Protein AF-A0A8T6RGC6-F1 (afdb_monomer_lite)

Sequence (170 aa):
MADAYLSKIEEKDVCAMKYEEEKRRYISFCGSYCHTCDWHTGKIRKTAQATLNMLNEYGGFTKLFGRNEIDGSNFSRGLEVLANSGICSGCKAELPDYSRGEEERCEIRRCCSQKGYSNCGECDSFPCEILGSNPGVVKFHTIENLEGIAKMGLEQWIDEWWKDYIMKQT

pLDDT: mean 82.02, std 16.39, range [35.53, 97.94]

Secondary structure (DSSP, 8-state):
--TTTGGGS-TTSS----HHHIIIIIB-TTS-BGGG-TTTTTHHHHHHHHHHHHHHHTGGGHHHHTTTT--HHHHHHHHHHHHTPPPP--TTTT-SSGGGGGG-S-HHHHHHHHTT-SSGGG-TTPSPHHHHT-HHHHHTTHHHHHHHHHHH-HHHHHHHHHHHHHHTT-

Foldseek 3Di:
DVVVVVVPPPPPPPDPDPLVCQLQFQQAQLQFGLLPDCLQVVVQLVVLVVVLVVCVVVVLPCVVCVVVVHPSVVVSVVSVCRNPDDRDRGNNVPPPDLPCAPVDPAPSSVVCSVVVHSHPLPDPCPPDPSSVVDPVCVVRVSSVSSVVCVPPNPRVSCVVVVVVSVVVVD

Structure (mmCIF, N/CA/C/O backbone):
data_AF-A0A8T6RGC6-F1
#
_entry.id   AF-A0A8T6RGC6-F1
#
loop_
_atom_site.group_PDB
_atom_site.id
_atom_site.type_symbol
_atom_site.label_atom_id
_atom_site.label_alt_id
_atom_site.label_comp_id
_atom_site.label_asym_id
_atom_site.label_entity_id
_atom_site.label_seq_id
_atom_site.pdbx_PDB_ins_code
_atom_site.Cartn_x
_atom_site.Cartn_y
_atom_site.Cartn_z
_atom_site.occupancy
_atom_site.B_iso_or_equiv
_atom_site.auth_seq_id
_atom_site.auth_comp_id
_atom_site.auth_asym_id
_atom_site.auth_atom_id
_atom_site.pdbx_PDB_model_num
ATOM 1 N N . MET A 1 1 ? -3.425 36.481 13.222 1.00 42.31 1 MET A N 1
ATOM 2 C CA . MET A 1 1 ? -3.788 36.747 11.805 1.00 42.31 1 MET A CA 1
ATOM 3 C C . MET A 1 1 ? -3.533 35.556 10.868 1.00 42.31 1 MET A C 1
ATOM 5 O O . MET A 1 1 ? -3.764 35.699 9.678 1.00 42.31 1 MET A O 1
ATOM 9 N N . ALA A 1 2 ? -3.155 34.375 11.381 1.00 35.53 2 ALA A N 1
ATOM 10 C CA . ALA A 1 2 ? -3.271 33.099 10.659 1.00 35.53 2 ALA A CA 1
ATOM 11 C C . ALA A 1 2 ? -4.616 32.392 10.959 1.00 35.53 2 ALA A C 1
ATOM 13 O O . ALA A 1 2 ? -5.186 31.743 10.090 1.00 35.53 2 ALA A O 1
ATOM 14 N N . ASP A 1 3 ? -5.194 32.635 12.143 1.00 42.19 3 ASP A N 1
ATOM 15 C CA . ASP A 1 3 ? -6.440 31.997 12.614 1.00 42.19 3 ASP A CA 1
ATOM 16 C C . ASP A 1 3 ? -7.717 32.413 11.868 1.00 42.19 3 ASP A C 1
ATOM 18 O O . ASP A 1 3 ? -8.747 31.757 11.979 1.00 42.19 3 ASP A O 1
ATOM 22 N N . ALA A 1 4 ? -7.672 33.501 11.095 1.00 35.91 4 ALA A N 1
ATOM 23 C CA . ALA A 1 4 ? -8.835 34.008 10.362 1.00 35.91 4 ALA A CA 1
ATOM 24 C C . ALA A 1 4 ? -8.934 33.477 8.919 1.00 35.91 4 ALA A C 1
ATOM 26 O O . ALA A 1 4 ? -9.954 33.683 8.266 1.00 35.91 4 ALA A O 1
ATOM 27 N N . TYR A 1 5 ? -7.885 32.815 8.412 1.00 37.84 5 TYR A N 1
ATOM 28 C CA . TYR A 1 5 ? -7.899 32.189 7.084 1.00 37.84 5 TYR A CA 1
ATOM 29 C C . TYR A 1 5 ? -8.445 30.754 7.145 1.00 37.84 5 TYR A C 1
ATOM 31 O O . TYR A 1 5 ? -9.099 30.298 6.214 1.00 37.84 5 TYR A O 1
ATOM 39 N N . LEU A 1 6 ? -8.268 30.078 8.288 1.00 42.47 6 LEU A N 1
ATOM 40 C CA . LEU A 1 6 ? -8.840 28.755 8.560 1.00 42.47 6 LEU A CA 1
ATOM 41 C C . LEU A 1 6 ? -10.339 28.798 8.903 1.00 42.47 6 LEU A C 1
ATOM 43 O O . LEU A 1 6 ? -11.012 27.780 8.811 1.00 42.47 6 LEU A O 1
ATOM 47 N N . SER A 1 7 ? -10.887 29.966 9.257 1.00 43.22 7 SER A N 1
ATOM 48 C CA . SER A 1 7 ? -12.290 30.120 9.674 1.00 43.22 7 SER A CA 1
ATOM 49 C C . SER A 1 7 ? -13.265 30.484 8.546 1.00 43.22 7 SER A C 1
ATOM 51 O O . SER A 1 7 ? -14.412 30.837 8.816 1.00 43.22 7 SER A O 1
ATOM 53 N N . LYS A 1 8 ? -12.833 30.409 7.278 1.00 42.53 8 LYS A N 1
ATOM 54 C CA . LYS A 1 8 ? -13.676 30.706 6.101 1.00 42.53 8 LYS A CA 1
ATOM 55 C C . LYS A 1 8 ? -13.616 29.660 4.988 1.00 42.53 8 LYS A C 1
ATOM 57 O O . LYS A 1 8 ? -13.993 29.953 3.856 1.00 42.53 8 LYS A O 1
ATOM 62 N N . ILE A 1 9 ? -13.187 28.443 5.299 1.00 44.09 9 ILE A N 1
ATOM 63 C CA . ILE A 1 9 ? -13.541 27.300 4.460 1.00 44.09 9 ILE A CA 1
ATOM 64 C C . ILE A 1 9 ? -14.917 26.863 4.952 1.00 44.09 9 ILE A C 1
ATOM 66 O O . ILE A 1 9 ? -15.038 26.320 6.046 1.00 44.09 9 ILE A O 1
ATOM 70 N N . GLU A 1 10 ? -15.967 27.178 4.199 1.00 40.22 10 GLU A N 1
ATOM 71 C CA . GLU A 1 10 ? -17.278 26.587 4.456 1.00 40.22 10 GLU A CA 1
ATOM 72 C C . GLU A 1 10 ? -17.128 25.057 4.385 1.00 40.22 10 GLU A C 1
ATOM 74 O O . GLU A 1 10 ? -16.754 24.504 3.351 1.00 40.22 10 GLU A O 1
ATOM 79 N N . GLU A 1 11 ? -17.387 24.377 5.506 1.00 44.72 11 GLU A N 1
ATOM 80 C CA . GLU A 1 11 ? -17.166 22.939 5.757 1.00 44.72 11 GLU A CA 1
ATOM 81 C C . GLU A 1 11 ? -17.852 21.973 4.770 1.00 44.72 11 GLU A C 1
ATOM 83 O O . GLU A 1 11 ? -17.691 20.760 4.888 1.00 44.72 11 GLU A O 1
ATOM 88 N N . LYS A 1 12 ? -18.647 22.461 3.813 1.00 43.09 12 LYS A N 1
ATOM 89 C CA . LYS A 1 12 ? -19.557 21.621 3.024 1.00 43.09 12 LYS A CA 1
ATOM 90 C C . LYS A 1 12 ? -19.048 21.168 1.658 1.00 43.09 12 LYS A C 1
ATOM 92 O O . LYS A 1 12 ? -19.594 20.189 1.162 1.00 43.09 12 LYS A O 1
ATOM 97 N N . ASP A 1 13 ? -18.003 21.775 1.092 1.00 43.28 13 ASP A N 1
ATOM 98 C CA . ASP A 1 13 ? -17.640 21.509 -0.315 1.00 43.28 13 ASP A CA 1
ATOM 99 C C . ASP A 1 13 ? -16.192 21.047 -0.568 1.00 43.28 13 ASP A C 1
ATOM 101 O O . ASP A 1 13 ? -15.829 20.760 -1.710 1.00 43.28 13 ASP A O 1
ATOM 105 N N . VAL A 1 14 ? -15.376 20.832 0.473 1.00 47.75 14 VAL A N 1
ATOM 106 C CA . VAL A 1 14 ? -14.131 20.047 0.339 1.00 47.75 14 VAL A CA 1
ATOM 107 C C . VAL A 1 14 ? -14.452 18.575 0.606 1.00 47.75 14 VAL A C 1
ATOM 109 O O . VAL A 1 14 ? -14.219 18.062 1.691 1.00 47.75 14 VAL A O 1
ATOM 112 N N . CYS A 1 15 ? -15.032 17.910 -0.397 1.00 53.75 15 CYS A N 1
ATOM 113 C CA . CYS A 1 15 ? -15.107 16.448 -0.517 1.00 53.75 15 CYS A CA 1
ATOM 114 C C . CYS A 1 15 ? -15.516 15.716 0.783 1.00 53.75 15 CYS A C 1
ATOM 116 O O . CYS A 1 15 ? -14.687 15.077 1.432 1.00 53.75 15 CYS A O 1
ATOM 118 N N . ALA A 1 16 ? -16.792 15.817 1.179 1.00 63.84 16 ALA A N 1
ATOM 119 C CA . ALA A 1 16 ? -17.315 15.145 2.370 1.00 63.84 16 ALA A CA 1
ATOM 120 C C . ALA A 1 16 ? -16.940 13.649 2.371 1.00 63.84 16 ALA A C 1
ATOM 122 O O . ALA A 1 16 ? -17.389 12.878 1.516 1.00 63.84 16 ALA A O 1
ATOM 123 N N . MET A 1 17 ? -16.092 13.253 3.322 1.00 72.19 17 MET A N 1
ATOM 124 C CA . MET A 1 17 ? -15.628 11.881 3.483 1.00 72.19 17 MET A CA 1
ATOM 125 C C . MET A 1 17 ? -16.824 10.931 3.600 1.00 72.19 17 MET A C 1
ATOM 127 O O . MET A 1 17 ? -17.665 11.068 4.491 1.00 72.19 17 MET A O 1
ATOM 131 N N . LYS A 1 18 ? -16.901 9.931 2.717 1.00 82.06 18 LYS A N 1
ATOM 132 C CA . LYS A 1 18 ? -17.922 8.878 2.794 1.00 82.06 18 LYS A CA 1
ATOM 133 C C . LYS A 1 18 ? -17.484 7.825 3.792 1.00 82.06 18 LYS A C 1
ATOM 135 O O . LYS A 1 18 ? -16.983 6.765 3.441 1.00 82.06 18 LYS A O 1
ATOM 140 N N . TYR A 1 19 ? -17.687 8.148 5.050 1.00 79.94 19 TYR A N 1
ATOM 141 C CA . TYR A 1 19 ? -17.133 7.430 6.180 1.00 79.94 19 TYR A CA 1
ATOM 142 C C . TYR A 1 19 ? -17.449 5.913 6.207 1.00 79.94 19 TYR A C 1
ATOM 144 O O . TYR A 1 19 ? -16.559 5.087 6.408 1.00 79.94 19 TYR A O 1
ATOM 152 N N . GLU A 1 20 ? -18.676 5.508 5.869 1.00 82.19 20 GLU A N 1
ATOM 153 C CA . GLU A 1 20 ? -19.026 4.080 5.745 1.00 82.19 20 GLU A CA 1
ATOM 154 C C . GLU A 1 20 ? -18.325 3.380 4.566 1.00 82.19 20 GLU A C 1
ATOM 156 O O . GLU A 1 20 ? -18.015 2.188 4.620 1.00 82.19 20 GLU A O 1
ATOM 161 N N . GLU A 1 21 ? -18.015 4.114 3.497 1.00 82.50 21 GLU A N 1
ATOM 162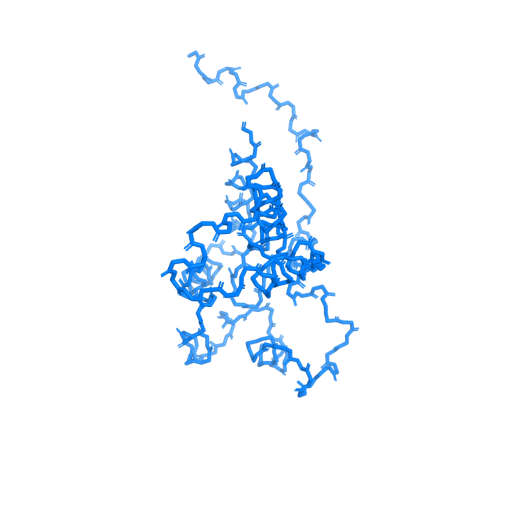 C CA . GLU A 1 21 ? -17.216 3.592 2.389 1.00 82.50 21 GLU A CA 1
ATOM 163 C C . GLU A 1 21 ? -15.741 3.436 2.789 1.00 82.50 21 GLU A C 1
ATOM 165 O O . GLU A 1 21 ? -15.135 2.410 2.472 1.00 82.50 21 GLU A O 1
ATOM 170 N N . GLU A 1 22 ? -15.192 4.388 3.550 1.00 84.75 22 GLU A N 1
ATOM 171 C CA . GLU A 1 22 ? -13.837 4.325 4.117 1.00 84.75 22 GLU A CA 1
ATOM 172 C C . GLU A 1 22 ? -13.637 3.068 4.969 1.00 84.75 22 GLU A C 1
ATOM 174 O O . GLU A 1 22 ? -12.750 2.255 4.676 1.00 84.75 22 GLU A O 1
ATOM 179 N N . LYS A 1 23 ? -14.529 2.838 5.943 1.00 81.19 23 LYS A N 1
ATOM 180 C CA . LYS A 1 23 ? -14.527 1.630 6.788 1.00 81.19 23 LYS A CA 1
ATOM 181 C C . LYS A 1 23 ? -14.567 0.346 5.968 1.00 81.19 23 LYS A C 1
ATOM 183 O O . LYS A 1 23 ? -13.793 -0.590 6.201 1.00 81.19 23 LYS A O 1
ATOM 188 N N . ARG A 1 24 ? -15.504 0.288 5.018 1.00 79.12 24 ARG A N 1
ATOM 189 C CA . ARG A 1 24 ? -15.799 -0.926 4.256 1.00 79.12 24 ARG A CA 1
ATOM 190 C C . ARG A 1 24 ? -14.701 -1.255 3.254 1.00 79.12 24 ARG A C 1
ATOM 192 O O . ARG A 1 24 ? -14.457 -2.430 3.002 1.00 79.12 24 ARG A O 1
ATOM 199 N N . ARG A 1 25 ? -14.073 -0.247 2.645 1.00 81.56 25 ARG A N 1
ATOM 200 C CA . ARG A 1 25 ? -13.267 -0.432 1.433 1.00 81.56 25 ARG A CA 1
ATOM 201 C C . ARG A 1 25 ? -11.801 -0.063 1.594 1.00 81.56 25 ARG A C 1
ATOM 203 O O . ARG A 1 25 ? -10.941 -0.802 1.104 1.00 81.56 25 ARG A O 1
ATOM 210 N N . TYR A 1 26 ? -11.525 1.066 2.238 1.00 86.25 26 TYR A N 1
ATOM 211 C CA . TYR A 1 26 ? -10.212 1.708 2.190 1.00 86.25 26 TYR A CA 1
ATOM 212 C C . TYR A 1 26 ? -9.347 1.417 3.416 1.00 86.25 26 TYR A C 1
ATOM 214 O O . TYR A 1 26 ? -8.149 1.685 3.390 1.00 86.25 26 TYR A O 1
ATOM 222 N N . ILE A 1 27 ? -9.889 0.753 4.435 1.00 88.62 27 ILE A N 1
ATOM 223 C CA . ILE A 1 27 ? -9.117 0.248 5.575 1.00 88.62 27 ILE A CA 1
ATOM 224 C C . ILE A 1 27 ? -8.887 -1.245 5.394 1.00 88.62 27 ILE A C 1
ATOM 226 O O . ILE A 1 27 ? -9.814 -2.054 5.453 1.00 88.62 27 ILE A O 1
ATOM 230 N N . SER A 1 28 ? -7.637 -1.617 5.140 1.00 88.50 28 SER A N 1
ATOM 231 C CA . SER A 1 28 ? -7.253 -3.014 4.943 1.00 88.50 28 SER A CA 1
ATOM 232 C C . SER A 1 28 ? -7.312 -3.821 6.242 1.00 88.50 28 SER A C 1
ATOM 234 O O . SER A 1 28 ? -7.243 -3.269 7.337 1.00 88.50 28 SER A O 1
ATOM 236 N N . PHE A 1 29 ? -7.385 -5.150 6.126 1.00 90.50 29 PHE A N 1
ATOM 237 C CA . PHE A 1 29 ? -7.364 -6.031 7.297 1.00 90.50 29 PHE A CA 1
ATOM 238 C C . PHE A 1 29 ? -6.100 -5.873 8.145 1.00 90.50 29 PHE A C 1
ATOM 240 O O . PHE A 1 29 ? -6.183 -5.929 9.365 1.00 90.50 29 PHE A O 1
ATOM 247 N N . CYS A 1 30 ? -4.944 -5.632 7.519 1.00 90.94 30 CYS A N 1
ATOM 248 C CA . CYS A 1 30 ? -3.698 -5.435 8.251 1.00 90.94 30 CYS A CA 1
ATOM 249 C C . CYS A 1 30 ? -3.573 -4.061 8.919 1.00 90.94 30 CYS A C 1
ATOM 251 O O . CYS A 1 30 ? -2.618 -3.883 9.659 1.00 90.94 30 CYS A O 1
ATOM 253 N N . GLY A 1 31 ? -4.484 -3.110 8.668 1.00 90.75 31 GLY A N 1
ATOM 254 C CA . GLY A 1 31 ? -4.420 -1.748 9.216 1.00 90.75 31 GLY A CA 1
ATOM 255 C C . GLY A 1 31 ? -3.742 -0.714 8.311 1.00 90.75 31 GLY A C 1
ATOM 256 O O . GLY A 1 31 ? -3.561 0.430 8.708 1.00 90.75 31 GLY A O 1
ATOM 257 N N . SER A 1 32 ? -3.369 -1.067 7.077 1.00 89.06 32 SER A N 1
ATOM 258 C CA . SER A 1 32 ? -2.971 -0.072 6.069 1.00 89.06 32 SER A CA 1
ATOM 259 C C . SER A 1 32 ? -4.184 0.714 5.560 1.00 89.06 32 SER A C 1
ATOM 261 O O . SER A 1 32 ? -5.245 0.125 5.299 1.00 89.06 32 SER A O 1
ATOM 263 N N . TYR A 1 33 ? -3.998 2.022 5.362 1.00 88.94 33 TYR A N 1
ATOM 264 C CA . TYR A 1 33 ? -4.965 2.897 4.712 1.00 88.94 33 TYR A CA 1
ATOM 265 C C . TYR A 1 33 ? -4.721 2.946 3.201 1.00 88.94 33 TYR A C 1
ATOM 267 O O . TYR A 1 33 ? -3.649 3.332 2.741 1.00 88.94 33 TYR A O 1
ATOM 275 N N . CYS A 1 34 ? -5.707 2.553 2.395 1.00 85.50 34 CYS A N 1
ATOM 276 C CA . CYS A 1 34 ? -5.542 2.425 0.945 1.00 85.50 34 CYS A CA 1
ATOM 277 C C . CYS A 1 34 ? -5.147 3.755 0.294 1.00 85.50 34 CYS A C 1
ATOM 279 O O . CYS A 1 34 ? -4.339 3.757 -0.631 1.00 85.50 34 CYS A O 1
ATOM 281 N N . HIS A 1 35 ? -5.624 4.880 0.824 1.00 84.88 35 HIS A N 1
ATOM 282 C CA . HIS A 1 35 ? -5.275 6.222 0.353 1.00 84.88 35 HIS A CA 1
ATOM 283 C C . HIS A 1 35 ? -3.776 6.563 0.462 1.00 84.88 35 HIS A C 1
ATOM 285 O O . HIS A 1 35 ? -3.310 7.477 -0.212 1.00 84.88 35 HIS A O 1
ATOM 291 N N . THR A 1 36 ? -2.990 5.801 1.232 1.00 81.19 36 THR A N 1
ATOM 292 C CA . THR A 1 36 ? -1.522 5.936 1.314 1.00 81.19 36 THR A CA 1
ATOM 293 C C . THR A 1 36 ? -0.760 4.775 0.659 1.00 81.19 36 THR A C 1
ATOM 295 O O . THR A 1 36 ? 0.466 4.812 0.556 1.00 81.19 36 THR A O 1
ATOM 298 N N . CYS A 1 37 ? -1.457 3.748 0.162 1.00 80.12 37 CYS A N 1
ATOM 299 C CA . CYS A 1 37 ? -0.849 2.566 -0.447 1.00 80.12 37 CYS A CA 1
ATOM 300 C C . CYS A 1 37 ? -0.425 2.819 -1.905 1.00 80.12 37 CYS A C 1
ATOM 302 O O . CYS A 1 37 ? -1.227 3.241 -2.741 1.00 80.12 37 CYS A O 1
ATOM 304 N N . ASP A 1 38 ? 0.818 2.476 -2.257 1.00 84.38 38 ASP A N 1
ATOM 305 C CA . ASP A 1 38 ? 1.384 2.720 -3.596 1.00 84.38 38 ASP A CA 1
ATOM 306 C C . ASP A 1 38 ? 0.638 1.983 -4.734 1.00 84.38 38 ASP A C 1
ATOM 308 O O . ASP A 1 38 ? 0.617 2.454 -5.875 1.00 84.38 38 ASP A O 1
ATOM 312 N N . TRP A 1 39 ? 0.008 0.840 -4.430 1.00 82.81 39 TRP A N 1
ATOM 313 C CA . TRP A 1 39 ? -0.815 0.079 -5.381 1.00 82.81 39 TRP A CA 1
ATOM 314 C C . TRP A 1 39 ? -2.178 0.729 -5.634 1.00 82.81 39 TRP A C 1
ATOM 316 O O . TRP A 1 39 ? -2.677 0.704 -6.758 1.00 82.81 39 TRP A O 1
ATOM 326 N N . HIS A 1 40 ? -2.793 1.291 -4.592 1.00 85.75 40 HIS A N 1
ATOM 327 C CA . HIS A 1 40 ? -4.127 1.891 -4.670 1.00 85.75 40 HIS A CA 1
ATOM 328 C C . HIS A 1 40 ? -4.083 3.325 -5.206 1.00 85.75 40 HIS A C 1
ATOM 330 O O . HIS A 1 40 ? -4.887 3.710 -6.044 1.00 85.75 40 HIS A O 1
ATOM 336 N N . THR A 1 41 ? -3.082 4.103 -4.802 1.00 86.38 41 THR A N 1
ATOM 337 C CA . THR A 1 41 ? -2.856 5.468 -5.311 1.00 86.38 41 THR A CA 1
ATOM 338 C C . THR A 1 41 ? -2.357 5.493 -6.764 1.00 86.38 41 THR A C 1
ATOM 340 O O . THR A 1 41 ? -2.240 6.556 -7.383 1.00 86.38 41 THR A O 1
ATOM 343 N N . GLY A 1 42 ? -2.017 4.323 -7.318 1.00 90.19 42 GLY A N 1
ATOM 344 C CA . GLY A 1 42 ? -1.426 4.179 -8.645 1.00 90.19 42 GLY A CA 1
ATOM 345 C C . GLY A 1 42 ? 0.006 4.710 -8.733 1.00 90.19 42 GLY A C 1
ATOM 346 O O . GLY A 1 42 ? 0.500 4.927 -9.840 1.00 90.19 42 GLY A O 1
ATOM 347 N N . LYS A 1 43 ? 0.686 4.937 -7.600 1.00 91.44 43 LYS A N 1
ATOM 348 C CA . LYS A 1 43 ? 2.058 5.458 -7.574 1.00 91.44 43 LYS A CA 1
ATOM 349 C C . LYS A 1 43 ? 3.022 4.543 -8.324 1.00 91.44 43 LYS A C 1
ATOM 351 O O . LYS A 1 43 ? 3.791 5.044 -9.131 1.00 91.44 43 LYS A O 1
ATOM 356 N N . ILE A 1 44 ? 2.920 3.221 -8.148 1.00 91.31 44 ILE A N 1
ATOM 357 C CA . ILE A 1 44 ? 3.746 2.241 -8.887 1.00 91.31 44 ILE A CA 1
ATOM 358 C C . ILE A 1 44 ? 3.600 2.441 -10.396 1.00 91.31 44 ILE A C 1
ATOM 360 O O . ILE A 1 44 ? 4.595 2.585 -11.103 1.00 91.31 44 ILE A O 1
ATOM 364 N N . ARG A 1 45 ? 2.354 2.520 -10.873 1.00 94.81 45 ARG A N 1
ATOM 365 C CA . ARG A 1 45 ? 2.031 2.731 -12.285 1.00 94.81 45 ARG A CA 1
ATOM 366 C C . ARG A 1 45 ? 2.617 4.045 -12.807 1.00 94.81 45 ARG A C 1
ATOM 368 O O . ARG A 1 45 ? 3.288 4.053 -13.835 1.00 94.81 45 ARG A O 1
ATOM 375 N N . LYS A 1 46 ? 2.388 5.149 -12.086 1.00 96.31 46 LYS A N 1
ATOM 376 C CA . LYS A 1 46 ? 2.888 6.488 -12.447 1.00 96.31 46 LYS A CA 1
ATOM 377 C C . LYS A 1 46 ? 4.416 6.527 -12.486 1.00 96.31 46 LYS A C 1
ATOM 379 O O . LYS A 1 46 ? 4.982 7.054 -13.438 1.00 96.31 46 LYS A O 1
ATOM 384 N N . THR A 1 47 ? 5.079 5.947 -11.486 1.00 97.25 47 THR A N 1
ATOM 385 C CA . THR A 1 47 ? 6.542 5.871 -11.420 1.00 97.25 47 THR A CA 1
ATOM 386 C C . THR A 1 47 ? 7.104 5.031 -12.564 1.00 97.25 47 THR A C 1
ATOM 388 O O . THR A 1 47 ? 8.010 5.497 -13.247 1.00 97.25 47 THR A O 1
ATOM 391 N N . ALA A 1 48 ? 6.535 3.853 -12.840 1.00 97.50 48 ALA A N 1
ATOM 392 C CA . ALA A 1 48 ? 6.969 3.012 -13.955 1.00 97.50 48 ALA A CA 1
ATOM 393 C C . ALA A 1 48 ? 6.810 3.722 -15.308 1.00 97.50 48 ALA A C 1
ATOM 395 O O . ALA A 1 48 ? 7.735 3.708 -16.119 1.00 97.50 48 ALA A O 1
ATOM 396 N N . GLN A 1 49 ? 5.682 4.408 -15.525 1.00 97.75 49 GLN A N 1
ATOM 397 C CA . GLN A 1 49 ? 5.457 5.195 -16.738 1.00 97.75 49 GLN A CA 1
ATOM 398 C C . GLN A 1 49 ? 6.469 6.340 -16.872 1.00 97.75 49 GLN A C 1
ATOM 400 O O . GLN A 1 49 ? 7.002 6.558 -17.956 1.00 97.75 49 GLN A O 1
ATOM 405 N N . ALA A 1 50 ? 6.761 7.057 -15.783 1.00 97.94 50 ALA A N 1
ATOM 406 C CA . ALA A 1 50 ? 7.755 8.127 -15.793 1.00 97.94 50 ALA A CA 1
ATOM 407 C C . ALA A 1 50 ? 9.154 7.594 -16.144 1.00 97.94 50 ALA A C 1
ATOM 409 O O . ALA A 1 50 ? 9.837 8.172 -16.988 1.00 97.94 50 ALA A O 1
ATOM 410 N N . THR A 1 51 ? 9.557 6.458 -15.567 1.00 97.19 51 THR A N 1
ATOM 411 C CA . THR A 1 51 ? 10.831 5.805 -15.903 1.00 97.19 51 THR A CA 1
ATOM 412 C C . THR A 1 51 ? 10.870 5.349 -17.362 1.00 97.19 51 THR A C 1
ATOM 414 O O . THR A 1 51 ? 11.875 5.567 -18.035 1.00 97.19 51 THR A O 1
ATOM 417 N N . LEU A 1 52 ? 9.783 4.764 -17.874 1.00 97.00 52 LEU A N 1
ATOM 418 C CA . LEU A 1 52 ? 9.682 4.343 -19.273 1.00 97.00 52 LEU A CA 1
ATOM 419 C C . LEU A 1 52 ? 9.781 5.535 -20.239 1.00 97.00 52 LEU A C 1
ATOM 421 O O . LEU A 1 52 ? 10.472 5.455 -21.252 1.00 97.00 52 LEU A O 1
ATOM 425 N N . ASN A 1 53 ? 9.154 6.666 -19.903 1.00 97.25 53 ASN A N 1
ATOM 426 C CA . ASN A 1 53 ? 9.252 7.893 -20.695 1.00 97.25 53 ASN A CA 1
ATOM 427 C C . ASN A 1 53 ? 10.702 8.390 -20.778 1.00 97.25 53 ASN A C 1
ATOM 429 O O . ASN A 1 53 ? 11.179 8.680 -21.872 1.00 97.25 53 ASN A O 1
ATOM 433 N N . MET A 1 54 ? 11.420 8.415 -19.650 1.00 96.31 54 MET A N 1
ATOM 434 C CA . MET A 1 54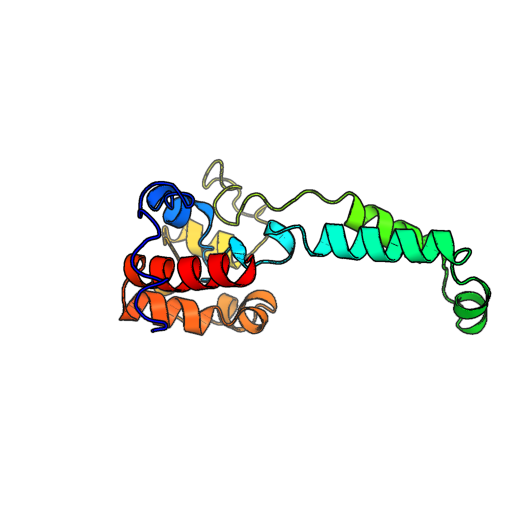 ? 12.836 8.801 -19.623 1.00 96.31 54 MET A CA 1
ATOM 435 C C . MET A 1 54 ? 13.714 7.823 -20.408 1.00 96.31 54 MET A C 1
ATOM 437 O O . MET A 1 54 ? 14.595 8.245 -21.151 1.00 96.31 54 MET A O 1
ATOM 441 N N . LEU A 1 55 ? 13.479 6.513 -20.274 1.00 94.38 55 LEU A N 1
ATOM 442 C CA . LEU A 1 55 ? 14.175 5.510 -21.082 1.00 94.38 55 LEU A CA 1
ATOM 443 C C . LEU A 1 55 ? 14.033 5.816 -22.571 1.00 94.38 55 LEU A C 1
ATOM 445 O O . LEU A 1 55 ? 15.035 5.829 -23.279 1.00 94.38 55 LEU A O 1
ATOM 449 N N . ASN A 1 56 ? 12.819 6.106 -23.033 1.00 92.94 56 ASN A N 1
ATOM 450 C CA . ASN A 1 56 ? 12.564 6.414 -24.436 1.00 92.94 56 ASN A CA 1
ATOM 451 C C . ASN A 1 56 ? 13.236 7.725 -24.873 1.00 92.94 56 ASN A C 1
ATOM 453 O O . ASN A 1 56 ? 13.867 7.760 -25.928 1.00 92.94 56 ASN A O 1
ATOM 457 N N . GLU A 1 57 ? 13.165 8.773 -24.048 1.00 95.50 57 GLU A N 1
ATOM 458 C CA . GLU A 1 57 ? 13.786 10.077 -24.317 1.00 95.50 57 GLU A CA 1
ATOM 459 C C . GLU A 1 57 ? 15.310 9.978 -24.489 1.00 95.50 57 GLU A C 1
ATOM 461 O O . GLU A 1 57 ? 15.878 10.568 -25.408 1.00 95.50 57 GLU A O 1
ATOM 466 N N . TYR A 1 58 ? 15.976 9.175 -23.656 1.00 93.38 58 TYR A N 1
ATOM 467 C CA . TYR A 1 58 ? 17.433 9.013 -23.671 1.00 93.38 58 TYR A CA 1
ATOM 468 C C . TYR A 1 58 ? 17.917 7.799 -24.484 1.00 93.38 58 TYR A C 1
ATOM 470 O O . TYR A 1 58 ? 19.034 7.310 -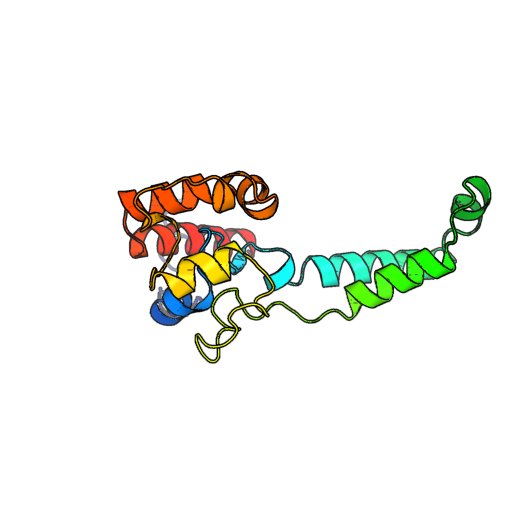24.277 1.00 93.38 58 TYR A O 1
ATOM 478 N N . GLY A 1 59 ? 17.103 7.291 -25.415 1.00 90.94 59 GLY A N 1
ATOM 479 C CA . GLY A 1 59 ? 17.504 6.215 -26.330 1.00 90.94 59 GLY A CA 1
ATOM 480 C C . GLY A 1 59 ? 17.823 4.892 -25.623 1.00 90.94 59 GLY A C 1
ATOM 481 O O . GLY A 1 59 ? 18.802 4.217 -25.951 1.00 90.94 59 GLY A O 1
ATOM 482 N N . GLY A 1 60 ? 17.036 4.554 -24.604 1.00 89.50 60 GLY A N 1
ATOM 483 C CA . GLY A 1 60 ? 17.093 3.309 -23.841 1.00 89.50 60 GLY A CA 1
ATOM 484 C C . GLY A 1 60 ? 18.317 3.164 -22.940 1.00 89.50 60 GLY A C 1
ATOM 485 O O . GLY A 1 60 ? 18.604 2.051 -22.515 1.00 89.50 60 GLY A O 1
ATOM 486 N N . PHE A 1 61 ? 19.080 4.240 -22.699 1.00 90.06 61 PHE A N 1
ATOM 487 C CA . PHE A 1 61 ? 20.346 4.207 -21.948 1.00 90.06 61 PHE A CA 1
ATOM 488 C C . PHE A 1 61 ? 21.307 3.088 -22.403 1.00 90.06 61 PHE A C 1
ATOM 490 O O . PHE A 1 61 ? 22.071 2.540 -21.608 1.00 90.06 61 PHE A O 1
ATOM 497 N N . THR A 1 62 ? 21.314 2.767 -23.701 1.00 87.62 62 THR A N 1
ATOM 498 C CA . THR A 1 62 ? 22.064 1.637 -24.290 1.00 87.62 62 THR A CA 1
ATOM 499 C C . THR A 1 62 ? 23.546 1.612 -23.909 1.00 87.62 62 THR A C 1
ATOM 501 O O . THR A 1 62 ? 24.088 0.550 -23.611 1.00 87.62 62 THR A O 1
ATOM 504 N N . LYS A 1 63 ? 24.205 2.777 -23.832 1.00 87.81 63 LYS A N 1
ATOM 505 C CA . LYS A 1 63 ? 25.606 2.891 -23.383 1.00 87.81 63 LYS A CA 1
ATOM 506 C C . LYS A 1 63 ? 25.819 2.461 -21.930 1.00 87.81 63 LYS A C 1
ATOM 508 O O . LYS A 1 63 ? 26.899 1.981 -21.608 1.00 87.81 63 LYS A O 1
ATOM 513 N N . LEU A 1 64 ? 24.845 2.686 -21.051 1.00 88.25 64 LEU A N 1
ATOM 514 C CA . LEU A 1 64 ? 24.933 2.314 -19.639 1.00 88.25 64 LEU A CA 1
ATOM 515 C C . LEU A 1 64 ? 24.619 0.829 -19.460 1.00 88.25 64 LEU A C 1
ATOM 517 O O . LEU A 1 64 ? 25.390 0.116 -18.824 1.00 88.25 64 LEU A O 1
ATOM 521 N N . PHE A 1 65 ? 23.524 0.358 -20.060 1.00 88.94 65 PHE A N 1
ATOM 522 C CA . PHE A 1 65 ? 23.116 -1.042 -19.955 1.00 88.94 65 PHE A CA 1
ATOM 523 C C . PHE A 1 65 ? 24.111 -1.993 -20.620 1.00 88.94 65 PHE A C 1
ATOM 525 O O . PHE A 1 65 ? 24.488 -2.989 -20.010 1.00 88.94 65 PHE A O 1
ATOM 532 N N . GLY A 1 66 ? 24.645 -1.632 -21.791 1.00 79.62 66 GLY A N 1
ATOM 533 C CA . GLY A 1 66 ? 25.656 -2.434 -22.481 1.00 79.62 66 GLY A CA 1
ATOM 534 C C . GLY A 1 66 ? 26.988 -2.559 -21.731 1.00 79.62 66 GLY A C 1
ATOM 535 O O . GLY A 1 66 ? 27.699 -3.533 -21.936 1.00 79.62 66 GLY A O 1
ATOM 536 N N . ARG A 1 67 ? 27.331 -1.616 -20.839 1.00 83.25 67 ARG A N 1
ATOM 537 C CA . ARG A 1 67 ? 28.545 -1.707 -19.998 1.00 83.25 67 ARG A CA 1
ATOM 538 C C . ARG A 1 67 ? 28.406 -2.691 -18.842 1.00 83.25 67 ARG A C 1
ATOM 540 O O . ARG A 1 67 ? 29.411 -3.226 -18.397 1.00 83.25 67 ARG A O 1
ATOM 547 N N . ASN A 1 68 ? 27.185 -2.880 -18.350 1.00 80.12 68 ASN A N 1
ATOM 548 C CA . ASN A 1 68 ? 26.887 -3.704 -17.179 1.00 80.12 68 ASN A CA 1
ATOM 549 C C . ASN A 1 68 ? 26.191 -5.020 -17.558 1.00 80.12 68 ASN A C 1
ATOM 551 O O . ASN A 1 68 ? 25.594 -5.649 -16.692 1.00 80.12 68 ASN A O 1
ATOM 555 N N . GLU A 1 69 ? 26.205 -5.388 -18.845 1.00 86.81 69 GLU A N 1
ATOM 556 C CA . GLU A 1 69 ? 25.540 -6.591 -19.371 1.00 86.81 69 GLU A CA 1
ATOM 557 C C . GLU A 1 69 ? 24.041 -6.673 -19.015 1.00 86.81 69 GLU A C 1
ATOM 559 O O . GLU A 1 69 ? 23.461 -7.751 -18.904 1.00 86.81 69 GLU A O 1
ATOM 564 N N . ILE A 1 70 ? 23.385 -5.519 -18.848 1.00 88.06 70 ILE A N 1
ATOM 565 C CA . ILE A 1 70 ? 21.948 -5.460 -18.577 1.00 88.06 70 ILE A CA 1
ATOM 566 C C . ILE A 1 70 ? 21.186 -5.514 -19.900 1.00 88.06 70 ILE A C 1
ATOM 568 O O . ILE A 1 70 ? 21.415 -4.706 -20.803 1.00 88.06 70 ILE A O 1
ATOM 572 N N . ASP A 1 71 ? 20.214 -6.420 -19.989 1.00 90.69 71 ASP A N 1
ATOM 573 C CA . ASP A 1 71 ? 19.242 -6.443 -21.080 1.00 90.69 71 ASP A CA 1
ATOM 574 C C . ASP A 1 71 ? 18.236 -5.290 -20.922 1.00 90.69 71 ASP A C 1
ATOM 576 O O . ASP A 1 71 ? 17.211 -5.397 -20.239 1.00 90.69 71 ASP A O 1
ATOM 580 N N . GLY A 1 72 ? 18.543 -4.165 -21.569 1.00 90.81 72 GLY A N 1
ATOM 581 C CA . GLY A 1 72 ? 17.686 -2.982 -21.573 1.00 90.81 72 GLY A CA 1
ATOM 582 C C . GLY A 1 72 ? 16.303 -3.225 -22.187 1.00 90.81 72 GLY A C 1
ATOM 583 O O . GLY A 1 72 ? 15.341 -2.590 -21.765 1.00 90.81 72 GLY A O 1
ATOM 584 N N . SER A 1 73 ? 16.169 -4.161 -23.135 1.00 90.00 73 SER A N 1
ATOM 585 C CA . SER A 1 73 ? 14.871 -4.480 -23.740 1.00 90.00 73 SER A CA 1
ATOM 586 C C . SER A 1 73 ? 13.974 -5.201 -22.740 1.00 90.00 73 SER A C 1
ATOM 588 O O . SER A 1 73 ? 12.819 -4.811 -22.543 1.00 90.00 73 SER A O 1
ATOM 590 N N . ASN A 1 74 ? 14.514 -6.203 -22.042 1.00 93.69 74 ASN A N 1
ATOM 591 C CA . ASN A 1 74 ? 13.757 -6.911 -21.018 1.00 93.69 74 ASN A CA 1
ATOM 592 C C . ASN A 1 74 ? 13.436 -6.013 -19.811 1.00 93.69 74 ASN A C 1
ATOM 594 O O . ASN A 1 74 ? 12.336 -6.101 -19.264 1.00 93.69 74 ASN A O 1
ATOM 598 N N . PHE A 1 75 ? 14.343 -5.102 -19.440 1.00 93.75 75 PHE A N 1
ATOM 599 C CA . PHE A 1 75 ? 14.075 -4.084 -18.420 1.00 93.75 75 PHE A CA 1
ATOM 600 C C . PHE A 1 75 ? 12.902 -3.169 -18.808 1.00 93.75 75 PHE A C 1
ATOM 602 O O . PHE A 1 75 ? 11.955 -3.028 -18.030 1.00 93.75 75 PHE A O 1
ATOM 609 N N . SER A 1 76 ? 12.913 -2.612 -20.026 1.00 94.62 76 SER A N 1
ATOM 610 C CA . SER A 1 76 ? 11.810 -1.785 -20.539 1.00 94.62 76 SER A CA 1
ATOM 611 C C . SER A 1 76 ? 10.485 -2.544 -20.551 1.00 94.62 76 SER A C 1
ATOM 613 O O . SER A 1 76 ? 9.475 -2.009 -20.101 1.00 94.62 76 SER A O 1
ATOM 615 N N . ARG A 1 77 ? 10.486 -3.821 -20.954 1.00 95.81 77 ARG A N 1
ATOM 616 C CA . ARG A 1 77 ? 9.278 -4.661 -20.935 1.00 95.81 77 ARG A CA 1
ATOM 617 C C . ARG A 1 77 ? 8.728 -4.872 -19.521 1.00 95.81 77 ARG A C 1
ATOM 619 O O . ARG A 1 77 ? 7.517 -4.850 -19.320 1.00 95.81 77 ARG A O 1
ATOM 626 N N . GLY A 1 78 ? 9.598 -5.039 -18.523 1.00 96.00 78 GLY A N 1
ATOM 627 C CA . GLY A 1 78 ? 9.182 -5.097 -17.118 1.00 96.00 78 GLY A CA 1
ATOM 628 C C . GLY A 1 78 ? 8.499 -3.804 -16.655 1.00 96.00 78 GLY A C 1
ATOM 629 O O . GLY A 1 78 ? 7.465 -3.848 -15.985 1.00 96.00 78 GLY A O 1
ATOM 630 N N . LEU A 1 79 ? 9.030 -2.648 -17.062 1.00 96.88 79 LEU A N 1
ATOM 631 C CA . LEU A 1 79 ? 8.420 -1.347 -16.776 1.00 96.88 79 LEU A CA 1
ATOM 632 C C . LEU A 1 79 ? 7.090 -1.148 -17.508 1.00 96.88 79 LEU A C 1
ATOM 634 O O . LEU A 1 79 ? 6.158 -0.625 -16.906 1.00 96.88 79 LEU A O 1
ATOM 638 N N . GLU A 1 80 ? 6.966 -1.599 -18.757 1.00 96.75 80 GLU A N 1
ATOM 639 C CA . GLU A 1 80 ? 5.704 -1.572 -19.509 1.00 96.75 80 GLU A CA 1
ATOM 640 C C . GLU A 1 80 ? 4.600 -2.365 -18.804 1.00 96.75 80 GLU A C 1
ATOM 642 O O . GLU A 1 80 ? 3.465 -1.891 -18.715 1.00 96.75 80 GLU A O 1
ATOM 647 N N . VAL A 1 81 ? 4.921 -3.539 -18.249 1.00 96.56 81 VAL A N 1
ATOM 648 C CA . VAL A 1 81 ? 3.965 -4.333 -17.460 1.00 96.56 81 VAL A CA 1
ATOM 649 C C . VAL A 1 81 ? 3.477 -3.544 -16.242 1.00 96.56 81 VAL A C 1
ATOM 651 O O . VAL A 1 81 ? 2.276 -3.490 -15.978 1.00 96.56 81 VAL A O 1
ATOM 654 N N . LEU A 1 82 ? 4.382 -2.881 -15.517 1.00 95.62 82 LEU A N 1
ATOM 655 C CA . LEU A 1 82 ? 4.022 -2.078 -14.344 1.00 95.62 82 LEU A CA 1
ATOM 656 C C . LEU A 1 82 ? 3.251 -0.802 -14.719 1.00 95.62 82 LEU A C 1
ATOM 658 O O . LEU A 1 82 ? 2.278 -0.454 -14.048 1.00 95.62 82 LEU A O 1
ATOM 662 N N . ALA A 1 83 ? 3.630 -0.125 -15.802 1.00 96.38 83 ALA A N 1
ATOM 663 C CA . ALA A 1 83 ? 2.972 1.085 -16.299 1.00 96.38 83 ALA A CA 1
ATOM 664 C C . ALA A 1 83 ? 1.542 0.823 -16.814 1.00 96.38 83 ALA A C 1
ATOM 666 O O . ALA A 1 83 ? 0.679 1.706 -16.755 1.00 96.38 83 ALA A O 1
ATOM 667 N N . ASN A 1 84 ? 1.272 -0.407 -17.254 1.00 94.44 84 ASN A N 1
ATOM 668 C CA . ASN A 1 84 ? -0.050 -0.864 -17.683 1.00 94.44 84 ASN A CA 1
ATOM 669 C C . ASN A 1 84 ? -0.793 -1.685 -16.617 1.00 94.44 84 ASN A C 1
ATOM 671 O O . ASN A 1 84 ? -1.882 -2.195 -16.882 1.00 94.44 84 ASN A O 1
ATOM 675 N N . SER A 1 85 ? -0.240 -1.806 -15.408 1.00 88.62 85 SER A N 1
ATOM 676 C CA . SER A 1 85 ? -0.907 -2.515 -14.316 1.00 88.62 85 SER A CA 1
ATOM 677 C C . SER A 1 85 ? -2.198 -1.808 -13.878 1.00 88.62 85 SER A C 1
ATOM 679 O O . SER A 1 85 ? -2.326 -0.579 -13.930 1.00 88.62 85 SER A O 1
ATOM 681 N N . GLY A 1 86 ? -3.181 -2.603 -13.446 1.00 84.94 86 GLY A N 1
ATOM 682 C CA . GLY A 1 86 ? -4.423 -2.092 -12.871 1.00 84.94 86 GLY A CA 1
ATOM 683 C C . GLY A 1 86 ? -4.186 -1.397 -11.528 1.00 84.94 86 GLY A C 1
ATOM 684 O O . GLY A 1 86 ? -3.273 -1.748 -10.782 1.00 84.94 86 GLY A O 1
ATOM 685 N N . ILE A 1 87 ? -5.034 -0.423 -11.201 1.00 85.00 87 ILE A N 1
ATOM 686 C CA . ILE A 1 87 ? -5.030 0.210 -9.878 1.00 85.00 87 ILE A CA 1
ATOM 687 C C . ILE A 1 87 ? -5.771 -0.708 -8.903 1.00 85.00 87 ILE A C 1
ATOM 689 O O . ILE A 1 87 ? -6.892 -1.137 -9.187 1.00 85.00 87 ILE A O 1
ATOM 693 N N . CYS A 1 88 ? -5.146 -1.009 -7.761 1.00 81.69 88 CYS A N 1
ATOM 694 C CA . CYS A 1 88 ? -5.748 -1.861 -6.736 1.00 81.69 88 CYS A CA 1
ATOM 695 C C . CYS A 1 88 ? -7.072 -1.252 -6.269 1.00 81.69 88 CYS A C 1
ATOM 697 O O . CYS A 1 88 ? -7.124 -0.089 -5.876 1.00 81.69 88 CYS A O 1
ATOM 699 N N . SER A 1 89 ? -8.146 -2.038 -6.278 1.00 78.25 89 SER A N 1
ATOM 700 C CA . SER A 1 89 ? -9.483 -1.525 -5.957 1.00 78.25 89 SER A CA 1
ATOM 701 C C . SER A 1 89 ? -9.740 -1.354 -4.450 1.00 78.25 89 SER A C 1
ATOM 703 O O . SER A 1 89 ? -10.771 -0.786 -4.075 1.00 78.25 89 SER A O 1
ATOM 705 N N . GLY A 1 90 ? -8.794 -1.797 -3.614 1.00 78.00 90 GLY A N 1
ATOM 706 C CA . GLY A 1 90 ? -8.847 -1.806 -2.152 1.00 78.00 90 GLY A CA 1
ATOM 707 C C . GLY A 1 90 ? -8.877 -3.234 -1.600 1.00 78.00 90 GLY A C 1
ATOM 708 O O . GLY A 1 90 ? -9.531 -4.115 -2.154 1.00 78.00 90 GLY A O 1
ATOM 709 N N . CYS A 1 91 ? -8.193 -3.467 -0.478 1.00 76.06 91 CYS A N 1
ATOM 710 C CA . CYS A 1 91 ? -8.027 -4.801 0.125 1.00 76.06 91 CYS A CA 1
ATOM 711 C C . CYS A 1 91 ? -9.367 -5.508 0.426 1.00 76.06 91 CYS A C 1
ATOM 713 O O . CYS A 1 91 ? -9.486 -6.725 0.287 1.00 76.06 91 CYS A O 1
ATOM 715 N N . LYS A 1 92 ? -10.398 -4.739 0.788 1.00 78.94 92 LYS A N 1
ATOM 716 C CA . LYS A 1 92 ? -11.755 -5.246 1.043 1.00 78.94 92 LYS A CA 1
ATOM 717 C C . LYS A 1 92 ? -12.697 -5.119 -0.161 1.00 78.94 92 LYS A C 1
ATOM 719 O O . LYS A 1 92 ? -13.772 -5.704 -0.154 1.00 78.94 92 LYS A O 1
ATOM 724 N N . ALA A 1 93 ? -12.304 -4.387 -1.207 1.00 74.50 93 ALA A N 1
ATOM 725 C CA . ALA A 1 93 ? -13.111 -4.210 -2.417 1.00 74.50 93 ALA A CA 1
ATOM 726 C C . ALA A 1 93 ? -13.135 -5.463 -3.301 1.00 74.50 93 ALA A C 1
ATOM 728 O O . ALA A 1 93 ? -14.123 -5.726 -3.978 1.00 74.50 93 ALA A O 1
ATOM 729 N N . GLU A 1 94 ? -12.048 -6.237 -3.284 1.00 63.22 94 GLU A N 1
ATOM 730 C CA . GLU A 1 94 ? -11.888 -7.461 -4.078 1.00 63.22 94 GLU A CA 1
ATOM 731 C C . GLU A 1 94 ? -12.390 -8.717 -3.367 1.00 63.22 94 GL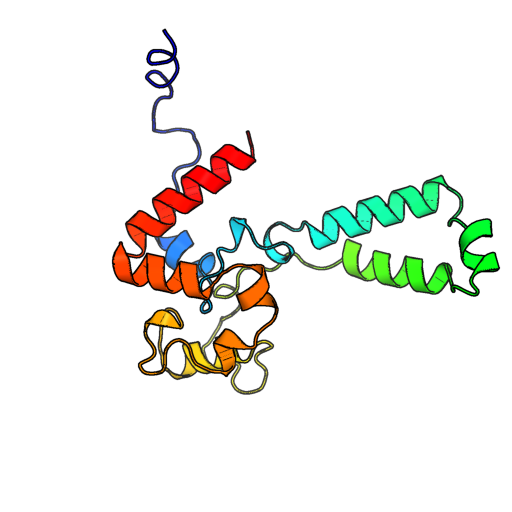U A C 1
ATOM 733 O O . GLU A 1 94 ? -11.959 -9.823 -3.696 1.00 63.22 94 GLU A O 1
ATOM 738 N N . LEU A 1 95 ? -13.280 -8.569 -2.388 1.00 64.81 95 LEU A N 1
ATOM 739 C CA . LEU A 1 95 ? -13.998 -9.683 -1.781 1.00 64.81 95 LEU A CA 1
ATOM 740 C C . LEU A 1 95 ? -15.449 -9.667 -2.290 1.00 64.81 95 LEU A C 1
ATOM 742 O O . LEU A 1 95 ? -16.311 -9.137 -1.593 1.00 64.81 95 LEU A O 1
ATOM 746 N N . PRO A 1 96 ? -15.766 -10.176 -3.503 1.00 50.81 96 PRO A N 1
ATOM 747 C CA . PRO A 1 96 ? -17.166 -10.296 -3.911 1.00 50.81 96 PRO A CA 1
ATOM 748 C C . PRO A 1 96 ? -17.911 -11.373 -3.123 1.00 50.81 96 PRO A C 1
ATOM 750 O O . PRO A 1 96 ? -19.132 -11.400 -3.144 1.00 50.81 96 PRO A O 1
ATOM 753 N N . ASP A 1 97 ? -17.196 -12.265 -2.450 1.00 49.22 97 ASP A N 1
ATOM 754 C CA . ASP A 1 97 ? -17.755 -13.369 -1.694 1.00 49.22 97 ASP A CA 1
ATOM 755 C C . ASP A 1 97 ? -16.617 -13.902 -0.812 1.00 49.22 97 ASP A C 1
ATOM 757 O O . ASP A 1 97 ? -15.459 -13.937 -1.243 1.00 49.22 97 ASP A O 1
ATOM 761 N N . TYR A 1 98 ? -16.909 -14.308 0.419 1.00 48.59 98 TYR A N 1
ATOM 762 C CA . TYR A 1 98 ? -15.941 -14.911 1.349 1.00 48.59 98 TYR A CA 1
ATOM 763 C C . TYR A 1 98 ? -15.396 -16.270 0.830 1.00 48.59 98 TYR A C 1
ATOM 765 O O . TYR A 1 98 ? -14.687 -16.982 1.537 1.00 48.59 98 TYR A O 1
ATOM 773 N N . SER A 1 99 ? -15.706 -16.627 -0.422 1.00 43.84 99 SER A N 1
ATOM 774 C CA . SER A 1 99 ? -15.466 -17.903 -1.093 1.00 43.84 99 SER A CA 1
ATOM 775 C C . SER A 1 99 ? -14.118 -18.040 -1.802 1.00 43.84 99 SER A C 1
ATOM 777 O O . SER A 1 99 ? -13.823 -19.120 -2.306 1.00 43.84 99 SER A O 1
ATOM 779 N N . ARG A 1 100 ? -13.252 -17.015 -1.820 1.00 52.75 100 ARG A N 1
ATOM 780 C CA . ARG A 1 100 ? -11.931 -17.151 -2.472 1.00 52.75 100 ARG A CA 1
ATOM 781 C C . ARG A 1 100 ? -10.956 -18.080 -1.746 1.00 52.75 100 ARG A C 1
ATOM 783 O O . ARG A 1 100 ? -9.954 -18.434 -2.349 1.00 52.75 100 ARG A O 1
ATOM 790 N N . GLY A 1 101 ? -11.241 -18.506 -0.512 1.00 58.59 101 GLY A N 1
ATOM 791 C CA . GLY A 1 101 ? -10.551 -19.622 0.152 1.00 58.59 101 GLY A CA 1
ATOM 792 C C . GLY A 1 101 ? -9.028 -19.650 -0.060 1.00 58.59 101 GLY A C 1
ATOM 793 O O . GLY A 1 101 ? -8.312 -18.741 0.360 1.00 58.59 101 GLY A O 1
ATOM 794 N N . GLU A 1 102 ? -8.540 -20.708 -0.710 1.00 60.56 102 GLU A N 1
ATOM 795 C CA . GLU A 1 102 ? -7.118 -20.932 -1.016 1.00 60.56 102 GLU A CA 1
ATOM 796 C C . GLU A 1 102 ? -6.578 -20.090 -2.189 1.00 60.56 102 GLU A C 1
ATOM 798 O O . GLU A 1 102 ? -5.366 -19.941 -2.316 1.00 60.56 102 GLU A O 1
ATOM 803 N N . GLU A 1 103 ? -7.446 -19.482 -3.003 1.00 62.66 103 GLU A N 1
ATOM 804 C CA . GLU A 1 103 ? -7.093 -18.621 -4.146 1.00 62.66 103 GLU A CA 1
ATOM 805 C C . GLU A 1 103 ? -6.862 -17.149 -3.749 1.00 62.66 103 GLU A C 1
ATOM 807 O O . GLU A 1 103 ? -6.617 -16.282 -4.597 1.00 62.66 103 GLU A O 1
ATOM 812 N N . GLU A 1 104 ? -6.964 -16.828 -2.457 1.00 71.12 104 GLU A N 1
ATOM 813 C CA . GLU A 1 104 ? -6.699 -15.482 -1.965 1.00 71.12 104 GLU A CA 1
ATOM 814 C C . GLU A 1 104 ? -5.201 -15.150 -2.049 1.00 71.12 104 GLU A C 1
ATOM 816 O O . GLU A 1 104 ? -4.329 -15.885 -1.591 1.00 71.12 104 GLU A O 1
ATOM 821 N N . ARG A 1 105 ? -4.899 -13.976 -2.608 1.00 73.19 105 ARG A N 1
ATOM 822 C CA . ARG A 1 105 ? -3.539 -13.549 -2.970 1.00 73.19 105 ARG A CA 1
ATOM 823 C C . ARG A 1 105 ? -2.710 -13.111 -1.760 1.00 73.19 105 ARG A C 1
ATOM 825 O O . ARG A 1 105 ? -1.523 -12.832 -1.892 1.00 73.19 105 ARG A O 1
ATOM 832 N N . CYS A 1 106 ? -3.350 -12.963 -0.600 1.00 82.00 106 CYS A N 1
ATOM 833 C CA . CYS A 1 106 ? -2.736 -12.490 0.632 1.00 82.00 106 CYS A CA 1
ATOM 834 C C . CYS A 1 106 ? -3.227 -13.308 1.825 1.00 82.00 106 CYS A C 1
ATOM 836 O O . CYS A 1 106 ? -4.413 -13.307 2.162 1.00 82.00 106 CYS A O 1
ATOM 838 N N . GLU A 1 107 ? -2.290 -13.944 2.521 1.00 86.94 107 GLU A N 1
ATOM 839 C CA . GLU A 1 107 ? -2.586 -14.785 3.678 1.00 86.94 107 GLU A CA 1
ATOM 840 C C . GLU A 1 107 ? -3.256 -14.018 4.828 1.00 86.94 107 GLU A C 1
ATOM 842 O O . GLU A 1 107 ? -4.150 -14.553 5.483 1.00 86.94 107 GLU A O 1
ATOM 847 N N . ILE A 1 108 ? -2.919 -12.736 5.019 1.00 90.06 108 ILE A N 1
ATOM 848 C CA . ILE A 1 108 ? -3.577 -11.880 6.017 1.00 90.06 108 ILE A CA 1
ATOM 849 C C . ILE A 1 108 ? -5.065 -11.702 5.686 1.00 90.06 108 ILE A C 1
ATOM 851 O O . ILE A 1 108 ? -5.909 -11.816 6.575 1.00 90.06 108 ILE A O 1
ATOM 855 N N . ARG A 1 109 ? -5.404 -11.456 4.408 1.00 86.62 109 ARG A N 1
ATOM 856 C CA . ARG A 1 109 ? -6.803 -11.317 3.959 1.00 86.62 109 ARG A CA 1
ATOM 857 C C . ARG A 1 109 ? -7.574 -12.605 4.213 1.00 86.62 109 ARG A C 1
ATOM 859 O O . ARG A 1 109 ? -8.660 -12.559 4.787 1.00 86.62 109 ARG A O 1
ATOM 866 N N . ARG A 1 110 ? -6.991 -13.744 3.831 1.00 86.06 110 ARG A N 1
ATOM 867 C CA . ARG A 1 110 ? -7.575 -15.074 4.038 1.00 86.06 110 ARG A CA 1
ATOM 868 C C . ARG A 1 110 ? -7.842 -15.342 5.519 1.00 86.06 110 ARG A C 1
ATOM 870 O O . ARG A 1 110 ? -8.974 -15.620 5.888 1.00 86.06 110 ARG A O 1
ATOM 877 N N . CYS A 1 111 ? -6.827 -15.187 6.366 1.00 90.25 111 CYS A N 1
ATOM 878 C CA . CYS A 1 111 ? -6.932 -15.447 7.802 1.00 90.25 111 CYS A CA 1
ATOM 879 C C . CYS A 1 111 ? -7.970 -14.537 8.478 1.00 90.25 111 CYS A C 1
ATOM 881 O O . CYS A 1 111 ? -8.836 -15.015 9.208 1.00 90.25 111 CYS A O 1
ATOM 883 N N . CYS A 1 112 ? -7.918 -13.229 8.209 1.00 89.75 112 CYS A N 1
ATOM 884 C CA . CYS A 1 112 ? -8.814 -12.259 8.836 1.00 89.75 112 CYS A CA 1
ATOM 885 C C . CYS A 1 112 ? -10.276 -12.460 8.399 1.00 89.75 112 CYS A C 1
ATOM 887 O O . CYS A 1 112 ? -11.168 -12.491 9.245 1.00 89.75 112 CYS A O 1
ATOM 889 N N . SER A 1 113 ? -10.512 -12.698 7.103 1.00 84.81 113 SER A N 1
ATOM 890 C CA . SER A 1 113 ? -11.858 -12.959 6.573 1.00 84.81 113 SER A CA 1
ATOM 891 C C . SER A 1 113 ? -12.457 -14.283 7.058 1.00 84.81 113 SER A C 1
ATOM 893 O O . SER A 1 113 ? -13.624 -14.297 7.435 1.00 84.81 113 SER A O 1
ATOM 895 N N . GLN A 1 114 ? -11.677 -15.371 7.129 1.00 87.56 114 GLN A N 1
ATOM 896 C CA . GLN A 1 114 ? -12.139 -16.668 7.652 1.00 87.56 114 GLN A CA 1
ATOM 897 C C . GLN A 1 114 ? -12.557 -16.603 9.123 1.00 87.56 114 GLN A C 1
ATOM 899 O O . GLN A 1 114 ? -13.474 -17.309 9.535 1.00 87.56 114 GLN A O 1
ATOM 904 N N . LYS A 1 115 ? -11.902 -15.747 9.913 1.00 90.50 115 LYS A N 1
ATOM 905 C CA . LYS A 1 115 ? -12.261 -15.509 11.316 1.00 90.50 115 LYS A CA 1
ATOM 906 C C . LYS A 1 115 ? -13.434 -14.537 11.489 1.00 90.50 115 LYS A C 1
ATOM 908 O O . LYS A 1 115 ? -13.882 -14.336 12.610 1.00 90.50 115 LYS A O 1
ATOM 913 N N . GLY A 1 116 ? -13.928 -13.937 10.403 1.00 89.12 116 GLY A N 1
ATOM 914 C CA . GLY A 1 116 ? -15.004 -12.947 10.449 1.00 89.12 116 GLY A CA 1
ATOM 915 C C . GLY A 1 116 ? -14.590 -11.604 11.054 1.00 89.12 116 GLY A C 1
ATOM 916 O O . GLY A 1 116 ? -15.461 -10.827 11.432 1.00 89.12 116 GLY A O 1
ATOM 917 N N . TYR A 1 117 ? -13.287 -11.324 11.144 1.00 90.81 117 TYR A N 1
ATOM 918 C CA . TYR A 1 117 ? -12.786 -10.080 11.719 1.00 90.81 117 TYR A CA 1
ATOM 919 C C . TYR A 1 117 ? -12.830 -8.931 10.713 1.00 90.81 117 TYR A C 1
ATOM 921 O O . TYR A 1 117 ? -12.566 -9.115 9.519 1.00 90.81 117 TYR A O 1
ATOM 929 N N . SER A 1 118 ? -13.084 -7.711 11.191 1.00 87.38 118 SER A N 1
ATOM 930 C CA . SER A 1 118 ? -13.011 -6.520 10.331 1.00 87.38 118 SER A CA 1
ATOM 931 C C . SER A 1 118 ? -11.566 -6.086 10.084 1.00 87.38 118 SER A C 1
ATOM 933 O O . SER A 1 118 ? -11.269 -5.468 9.053 1.00 87.38 118 SER A O 1
ATOM 935 N N . ASN A 1 119 ? -10.664 -6.383 11.020 1.00 92.38 119 ASN A N 1
ATOM 936 C CA . ASN A 1 119 ? -9.223 -6.171 10.916 1.00 92.38 119 ASN A CA 1
ATOM 937 C C . ASN A 1 119 ? -8.449 -7.103 11.871 1.00 92.38 119 ASN A C 1
ATOM 939 O O . ASN A 1 119 ? -9.023 -7.733 12.753 1.00 92.38 119 ASN A O 1
ATOM 943 N N . CYS A 1 120 ? -7.130 -7.201 11.701 1.00 95.06 120 CYS A N 1
ATOM 944 C CA . CYS A 1 120 ? -6.291 -8.106 12.489 1.00 95.06 120 CYS A CA 1
ATOM 945 C C . CYS A 1 120 ? -6.165 -7.726 13.971 1.00 95.06 120 CYS A C 1
ATOM 947 O O . CYS A 1 120 ? -5.753 -8.581 14.750 1.00 95.06 120 CYS A O 1
ATOM 949 N N . GLY A 1 121 ? -6.517 -6.497 14.360 1.00 95.44 121 GLY A N 1
ATOM 950 C CA . GLY A 1 121 ? -6.518 -6.051 15.756 1.00 95.44 121 GLY A CA 1
ATOM 951 C C . GLY A 1 121 ? -7.597 -6.724 16.612 1.00 95.44 121 GLY A C 1
ATOM 952 O O . GLY A 1 121 ? -7.496 -6.709 17.830 1.00 95.44 121 GLY A O 1
ATOM 953 N N . GLU A 1 122 ? -8.593 -7.364 15.992 1.00 95.12 122 GLU A N 1
ATOM 954 C CA . GLU A 1 122 ? -9.616 -8.171 16.681 1.00 95.12 122 GLU A CA 1
ATOM 955 C C . GLU A 1 122 ? -9.118 -9.576 17.075 1.00 95.12 122 GLU A C 1
ATOM 957 O O . GLU A 1 122 ? -9.833 -10.333 17.726 1.00 95.12 122 GLU A O 1
ATOM 962 N N . CYS A 1 123 ? -7.911 -9.967 16.655 1.00 96.50 123 CYS A N 1
ATOM 963 C CA . CYS A 1 123 ? -7.369 -11.298 16.909 1.00 96.50 123 CYS A CA 1
ATOM 964 C C . CYS A 1 123 ? -6.732 -11.390 18.304 1.00 96.50 123 CYS A C 1
ATOM 966 O O . CYS A 1 123 ? -5.822 -10.628 18.608 1.00 96.50 123 CYS A O 1
ATOM 968 N N . ASP A 1 124 ? -7.081 -12.412 19.090 1.00 96.31 124 ASP A N 1
ATOM 969 C CA . ASP A 1 124 ? -6.517 -12.629 20.440 1.00 96.31 124 ASP A CA 1
ATOM 970 C C . ASP A 1 124 ? -4.989 -12.799 20.459 1.00 96.31 124 ASP A C 1
ATOM 972 O O . ASP A 1 124 ? -4.321 -12.509 21.446 1.00 96.31 124 ASP A O 1
ATOM 976 N N . SER A 1 125 ? -4.418 -13.294 19.360 1.00 96.75 125 SER A N 1
ATOM 977 C CA . SER A 1 125 ? -2.968 -13.447 19.183 1.00 96.75 125 SER A CA 1
ATOM 978 C C . SER A 1 125 ? -2.295 -12.222 18.555 1.00 96.75 125 SER A C 1
ATOM 980 O O . SER A 1 125 ? -1.208 -12.362 18.003 1.00 96.75 125 SER A O 1
ATOM 982 N N . PHE A 1 126 ? -2.949 -11.058 18.527 1.00 96.19 126 PHE A N 1
ATOM 983 C CA . PHE A 1 126 ? -2.393 -9.850 17.924 1.00 96.19 126 PHE A CA 1
ATOM 984 C C . PHE A 1 126 ? 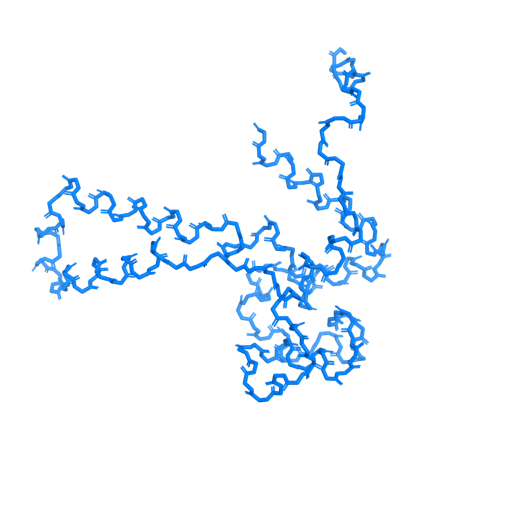-1.239 -9.260 18.769 1.00 96.19 126 PHE A C 1
ATOM 986 O O . PHE A 1 126 ? -1.399 -9.116 19.981 1.00 96.19 126 PHE A O 1
ATOM 993 N N . PRO A 1 127 ? -0.109 -8.858 18.148 1.00 95.44 127 PRO A N 1
ATOM 994 C CA . PRO A 1 127 ? 0.279 -9.123 16.761 1.00 95.44 127 PRO A CA 1
ATOM 995 C C . PRO A 1 127 ? 0.777 -10.570 16.583 1.00 95.44 127 PRO A C 1
ATOM 997 O O . PRO A 1 127 ? 1.650 -11.034 17.312 1.00 95.44 127 PRO A O 1
ATOM 1000 N N . CYS A 1 128 ? 0.257 -11.281 15.576 1.00 96.19 128 CYS A N 1
ATOM 1001 C CA . CYS A 1 128 ? 0.682 -12.653 15.277 1.00 96.19 128 CYS A CA 1
ATOM 1002 C C . CYS A 1 128 ? 1.773 -12.691 14.197 1.00 96.19 128 CYS A C 1
ATOM 1004 O O . CYS A 1 128 ? 1.964 -11.726 13.456 1.00 96.19 128 CYS A O 1
ATOM 1006 N N . GLU A 1 129 ? 2.451 -13.832 14.051 1.00 94.50 129 GLU A N 1
ATOM 1007 C CA . GLU A 1 129 ? 3.560 -14.012 13.101 1.00 94.50 129 GLU A CA 1
ATOM 1008 C C . GLU A 1 129 ? 3.170 -13.729 11.639 1.00 94.50 129 GLU A C 1
ATOM 1010 O O . GLU A 1 129 ? 3.909 -13.044 10.931 1.00 94.50 129 GLU A O 1
ATOM 1015 N N . ILE A 1 130 ? 1.983 -14.172 11.202 1.00 92.81 130 ILE A N 1
ATOM 1016 C CA . ILE A 1 130 ? 1.458 -13.921 9.843 1.00 92.81 130 ILE A CA 1
ATOM 1017 C C . ILE A 1 130 ? 1.386 -12.416 9.549 1.00 92.81 130 ILE A C 1
ATOM 1019 O O . ILE A 1 130 ? 1.666 -11.977 8.432 1.00 92.81 130 ILE A O 1
ATOM 1023 N N . LEU A 1 131 ? 0.995 -11.619 10.547 1.00 94.44 131 LEU A N 1
ATOM 1024 C CA . LEU A 1 131 ? 0.929 -10.171 10.410 1.00 94.44 131 LEU A CA 1
ATOM 1025 C C . LEU A 1 131 ? 2.333 -9.561 10.506 1.00 94.44 131 LEU A C 1
ATOM 1027 O O . LEU A 1 131 ? 2.760 -8.873 9.584 1.00 94.44 131 LEU A O 1
ATOM 1031 N N . GLY A 1 132 ? 3.058 -9.834 11.594 1.00 93.38 132 GLY A N 1
ATOM 1032 C CA . GLY A 1 132 ? 4.323 -9.169 11.919 1.00 93.38 132 GLY A CA 1
ATOM 1033 C C . GLY A 1 132 ? 5.474 -9.450 10.951 1.00 93.38 132 GLY A C 1
ATOM 1034 O O . GLY A 1 132 ? 6.368 -8.620 10.817 1.00 93.38 132 GLY A O 1
ATOM 1035 N N . SER A 1 133 ? 5.448 -10.579 10.240 1.00 90.25 133 SER A N 1
ATOM 1036 C CA . SER A 1 133 ? 6.475 -10.931 9.247 1.00 90.25 133 SER A CA 1
ATOM 1037 C C . SER A 1 133 ? 6.209 -10.369 7.845 1.00 90.25 133 SER A C 1
ATOM 1039 O O . SER A 1 133 ? 7.083 -10.432 6.978 1.00 90.25 133 SER A O 1
ATOM 1041 N N . ASN A 1 134 ? 5.021 -9.811 7.585 1.00 89.62 134 ASN A N 1
ATOM 1042 C CA . ASN A 1 134 ? 4.658 -9.358 6.248 1.00 89.62 134 ASN A CA 1
ATOM 1043 C C . ASN A 1 134 ? 5.394 -8.049 5.877 1.00 89.62 134 ASN A C 1
ATOM 1045 O O . ASN A 1 134 ? 5.237 -7.039 6.566 1.00 89.62 134 ASN A O 1
ATOM 1049 N N . PRO A 1 135 ? 6.127 -7.988 4.747 1.00 85.81 135 PRO A N 1
ATOM 1050 C CA . PRO A 1 135 ? 6.885 -6.789 4.373 1.00 85.81 135 PRO A CA 1
ATOM 1051 C C . PRO A 1 135 ? 6.027 -5.529 4.195 1.00 85.81 135 PRO A C 1
ATOM 1053 O O . PRO A 1 135 ? 6.484 -4.419 4.461 1.00 85.81 135 PRO A O 1
ATOM 1056 N N . GLY A 1 136 ? 4.777 -5.687 3.746 1.00 82.25 136 GLY A N 1
ATOM 1057 C CA . GLY A 1 136 ? 3.828 -4.583 3.632 1.00 82.25 136 GLY A CA 1
ATOM 1058 C C . GLY A 1 136 ? 3.394 -4.051 4.997 1.00 82.25 136 GLY A C 1
ATOM 1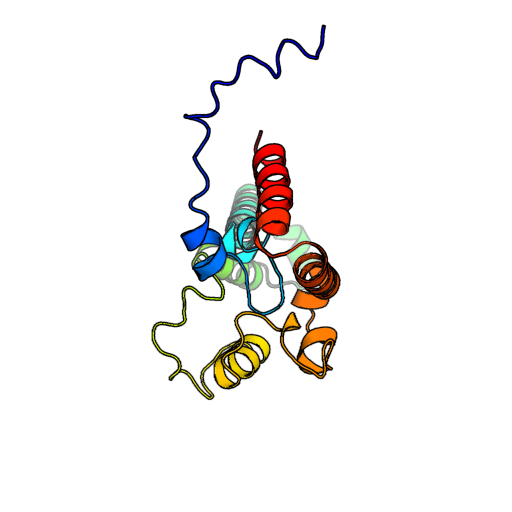059 O O . GLY A 1 136 ? 3.297 -2.840 5.164 1.00 82.25 136 GLY A O 1
ATOM 1060 N N . VAL A 1 137 ? 3.197 -4.933 5.979 1.00 86.88 137 VAL A N 1
ATOM 1061 C CA . VAL A 1 137 ? 2.871 -4.555 7.368 1.00 86.88 137 VAL A CA 1
ATOM 1062 C C . VAL A 1 137 ? 3.999 -3.722 7.964 1.00 86.88 137 VAL A C 1
ATOM 1064 O O . VAL A 1 137 ? 3.745 -2.632 8.470 1.00 86.88 137 VAL A O 1
ATOM 1067 N N . VAL A 1 138 ? 5.243 -4.191 7.824 1.00 86.50 138 VAL A N 1
ATOM 1068 C CA . VAL A 1 138 ? 6.430 -3.484 8.328 1.00 86.50 138 VAL A CA 1
ATOM 1069 C C . VAL A 1 138 ? 6.604 -2.132 7.635 1.00 86.50 138 VAL A C 1
ATOM 1071 O O . VAL A 1 138 ? 6.770 -1.116 8.300 1.00 86.50 138 VAL A O 1
ATOM 1074 N N . LYS A 1 139 ? 6.518 -2.086 6.297 1.00 84.75 139 LYS A N 1
ATOM 1075 C CA . LYS A 1 139 ? 6.681 -0.840 5.526 1.00 84.75 139 LYS A CA 1
ATOM 1076 C C . LYS A 1 139 ? 5.647 0.226 5.896 1.00 84.75 139 LYS A C 1
ATOM 1078 O O . LYS A 1 139 ? 5.965 1.412 5.868 1.00 84.75 139 LYS A O 1
ATOM 1083 N N . PHE A 1 140 ? 4.406 -0.183 6.147 1.00 84.69 140 PHE A N 1
ATOM 1084 C CA . PHE A 1 140 ? 3.293 0.738 6.375 1.00 84.69 140 PHE A CA 1
ATOM 1085 C C . PHE A 1 140 ? 2.938 0.907 7.860 1.00 84.69 140 PHE A C 1
ATOM 1087 O O . PHE A 1 140 ? 1.882 1.475 8.135 1.00 84.69 140 PHE A O 1
ATOM 1094 N N . HIS A 1 141 ? 3.792 0.439 8.785 1.00 89.62 141 HIS A N 1
ATOM 1095 C CA . HIS A 1 141 ? 3.596 0.552 10.240 1.00 89.62 141 HIS A CA 1
ATOM 1096 C C . HIS A 1 141 ? 2.190 0.127 10.675 1.00 89.62 141 HIS A C 1
ATOM 1098 O O . HIS A 1 141 ? 1.468 0.826 11.387 1.00 89.62 141 HIS A O 1
ATOM 1104 N N . THR A 1 142 ? 1.725 -0.996 10.124 1.00 92.12 142 THR A N 1
ATOM 1105 C CA . THR A 1 142 ? 0.302 -1.319 10.221 1.00 92.12 142 THR A CA 1
ATOM 1106 C C . THR A 1 142 ? -0.079 -1.913 11.573 1.00 92.12 142 THR A C 1
ATOM 1108 O O . THR A 1 142 ? -1.256 -1.890 11.918 1.00 92.12 142 THR A O 1
ATOM 1111 N N . ILE A 1 143 ? 0.885 -2.422 12.349 1.00 95.31 143 ILE A N 1
ATOM 1112 C CA . ILE A 1 143 ? 0.645 -2.856 13.734 1.00 95.31 143 ILE A CA 1
ATOM 1113 C C . ILE A 1 143 ? 0.285 -1.636 14.579 1.00 95.31 143 ILE A C 1
ATOM 1115 O O . ILE A 1 143 ? -0.752 -1.637 15.235 1.00 95.31 143 ILE A O 1
ATOM 1119 N N . GLU A 1 144 ? 1.065 -0.566 14.468 1.00 94.75 144 GLU A N 1
ATOM 1120 C CA . GLU A 1 144 ? 0.842 0.702 15.158 1.00 94.75 144 GLU A CA 1
ATOM 1121 C C . GLU A 1 144 ? -0.493 1.336 14.736 1.00 94.75 144 GLU A C 1
ATOM 1123 O O . GLU A 1 144 ? -1.217 1.893 15.561 1.00 94.75 144 GLU A O 1
ATOM 1128 N N . ASN A 1 145 ? -0.880 1.192 13.464 1.00 94.00 145 ASN A N 1
ATOM 1129 C CA . ASN A 1 145 ? -2.203 1.615 13.001 1.00 94.00 145 ASN A CA 1
ATOM 1130 C C . ASN A 1 145 ? -3.332 0.843 13.694 1.00 94.00 145 ASN A C 1
ATOM 1132 O O . ASN A 1 145 ? -4.312 1.451 14.117 1.00 94.00 145 ASN A O 1
ATOM 1136 N N . LEU A 1 146 ? -3.205 -0.482 13.817 1.00 95.38 146 LEU A N 1
ATOM 1137 C CA . LEU A 1 146 ? -4.203 -1.323 14.485 1.00 95.38 146 LEU A CA 1
ATOM 1138 C C . LEU A 1 146 ? -4.277 -1.035 15.990 1.00 95.38 146 LEU A C 1
ATOM 1140 O O . LEU A 1 146 ? -5.378 -0.954 16.532 1.00 95.38 146 LEU A O 1
ATOM 1144 N N . GLU A 1 147 ? -3.141 -0.803 16.650 1.00 95.81 147 GLU A N 1
ATOM 1145 C CA . GLU A 1 147 ? -3.093 -0.341 18.044 1.00 95.81 147 GLU A CA 1
ATOM 1146 C C . GLU A 1 147 ? -3.767 1.029 18.206 1.00 95.81 147 GLU A C 1
ATOM 1148 O O . GLU A 1 147 ? -4.539 1.243 19.144 1.00 95.81 147 GLU A O 1
ATOM 1153 N N . GLY A 1 148 ? -3.526 1.946 17.265 1.00 94.56 148 GLY A N 1
ATOM 1154 C CA . GLY A 1 148 ? -4.197 3.241 17.195 1.00 94.56 148 GLY A CA 1
ATOM 1155 C C . GLY A 1 148 ? -5.713 3.087 17.106 1.00 94.56 148 GLY A C 1
ATOM 1156 O O . GLY A 1 148 ? -6.425 3.632 17.948 1.00 94.56 148 GLY A O 1
ATOM 1157 N N . ILE A 1 149 ? -6.198 2.283 16.154 1.00 93.56 149 ILE A N 1
ATOM 1158 C CA . ILE A 1 149 ? -7.626 1.971 15.978 1.00 93.56 149 ILE A CA 1
ATOM 1159 C C . ILE A 1 149 ? -8.223 1.379 17.262 1.00 93.56 149 ILE A C 1
ATOM 1161 O O . ILE A 1 149 ? -9.309 1.792 17.668 1.00 93.56 149 ILE A O 1
ATOM 1165 N N . ALA A 1 150 ? -7.526 0.452 17.926 1.00 94.12 150 ALA A N 1
ATOM 1166 C CA . ALA A 1 150 ? -7.991 -0.149 19.176 1.00 94.12 150 ALA A CA 1
ATOM 1167 C C . ALA A 1 150 ? -8.089 0.874 20.322 1.00 94.12 150 ALA A C 1
ATOM 1169 O O . ALA A 1 150 ? -8.999 0.800 21.146 1.00 94.12 150 ALA A O 1
ATOM 1170 N N . LYS A 1 151 ? -7.168 1.843 20.370 1.00 95.62 151 LYS A N 1
ATOM 1171 C CA . LYS A 1 151 ? -7.095 2.852 21.433 1.00 95.62 151 LYS A CA 1
ATOM 1172 C C . LYS A 1 151 ? -8.110 3.983 21.275 1.00 95.62 151 LYS A C 1
ATOM 1174 O O . LYS A 1 151 ? -8.702 4.396 22.268 1.00 95.62 151 LYS A O 1
ATOM 1179 N N . MET A 1 152 ? -8.251 4.535 20.070 1.00 94.44 152 MET A N 1
ATOM 1180 C CA . MET A 1 152 ? -9.058 5.744 19.822 1.00 94.44 152 MET A CA 1
ATOM 1181 C C . MET A 1 152 ? -10.379 5.464 19.099 1.00 94.44 152 MET A C 1
ATOM 1183 O O . MET A 1 152 ? -11.221 6.347 18.970 1.00 94.44 152 MET A O 1
ATOM 1187 N N . GLY A 1 153 ? -10.577 4.229 18.640 1.00 92.00 153 GLY A N 1
ATOM 1188 C CA . GLY A 1 153 ? -11.695 3.862 17.789 1.00 92.00 153 GLY A CA 1
ATOM 1189 C C . GLY A 1 153 ? -11.423 4.166 16.317 1.00 92.00 153 GLY A C 1
ATOM 1190 O O . GLY A 1 153 ? -10.647 5.050 15.951 1.00 92.00 153 GLY A O 1
ATOM 1191 N N . LEU A 1 154 ? -12.099 3.411 15.453 1.00 87.75 154 LEU A N 1
ATOM 1192 C CA . LEU A 1 154 ? -11.929 3.502 14.005 1.00 87.75 154 LEU A CA 1
ATOM 1193 C C . LEU A 1 154 ? -12.277 4.893 13.455 1.00 87.75 154 LEU A C 1
ATOM 1195 O O . LEU A 1 154 ? -11.652 5.337 12.501 1.00 87.75 154 LEU A O 1
ATOM 1199 N N . GLU A 1 155 ? -13.247 5.577 14.064 1.00 88.19 155 GLU A N 1
ATOM 1200 C CA . GLU A 1 155 ? -13.757 6.862 13.570 1.00 88.19 155 GLU A CA 1
ATOM 1201 C C . GLU A 1 155 ? -12.750 7.972 13.702 1.00 88.19 155 GLU A C 1
ATOM 1203 O O . GLU A 1 155 ? -12.348 8.574 12.709 1.00 88.19 155 GLU A O 1
ATOM 1208 N N . GLN A 1 156 ? -12.276 8.154 14.927 1.00 89.75 156 GLN A N 1
ATOM 1209 C CA . GLN A 1 156 ? -11.252 9.131 15.208 1.00 89.75 156 GLN A CA 1
ATOM 1210 C C . GLN A 1 156 ? -9.978 8.831 14.411 1.00 89.75 156 GLN A C 1
ATOM 1212 O O . GLN A 1 156 ? -9.363 9.748 13.870 1.00 89.75 156 GLN A O 1
ATOM 1217 N N . TRP A 1 157 ? -9.611 7.553 14.277 1.00 91.50 157 TRP A N 1
ATOM 1218 C CA . TRP A 1 157 ? -8.449 7.169 13.485 1.00 91.50 157 TRP A CA 1
ATOM 1219 C C . TRP A 1 157 ? -8.609 7.556 12.006 1.00 91.50 157 TRP A C 1
ATOM 1221 O O . TRP A 1 157 ? -7.704 8.151 11.427 1.00 91.50 157 TRP A O 1
ATOM 1231 N N . ILE A 1 158 ? -9.764 7.286 11.388 1.00 88.06 158 ILE A N 1
ATOM 1232 C CA . ILE A 1 158 ? -10.036 7.702 10.004 1.00 88.06 158 ILE A CA 1
ATOM 1233 C C . ILE A 1 158 ? -9.969 9.227 9.874 1.00 88.06 158 ILE A C 1
ATOM 1235 O O . ILE A 1 158 ? -9.358 9.710 8.926 1.00 88.06 158 ILE A O 1
ATOM 1239 N N . ASP A 1 159 ? -10.551 9.983 10.806 1.00 86.81 159 ASP A N 1
ATOM 1240 C CA . ASP A 1 159 ? -10.535 11.450 10.758 1.00 86.81 159 ASP A CA 1
ATOM 1241 C C . ASP A 1 159 ? -9.108 12.013 10.765 1.00 86.81 159 ASP A C 1
ATOM 1243 O O . ASP A 1 159 ? -8.800 12.941 10.011 1.00 86.81 159 ASP A O 1
ATOM 1247 N N . GLU A 1 160 ? -8.227 11.460 11.604 1.00 88.00 160 GLU A N 1
ATOM 1248 C CA . GLU A 1 160 ? -6.815 11.850 11.665 1.00 88.00 160 GLU A CA 1
ATOM 1249 C C . GLU A 1 160 ? -6.105 11.546 10.338 1.00 88.00 160 GLU A C 1
ATOM 1251 O O . GLU A 1 160 ? -5.471 12.428 9.755 1.00 88.00 160 GLU A O 1
ATOM 1256 N N . TRP A 1 161 ? -6.282 10.337 9.803 1.00 84.81 161 TRP A N 1
ATOM 1257 C CA . TRP A 1 161 ? -5.633 9.911 8.561 1.00 84.81 161 TRP A CA 1
ATOM 1258 C C . TRP A 1 161 ? -6.193 10.585 7.306 1.00 84.81 161 TRP A C 1
ATOM 1260 O O . TRP A 1 161 ? -5.440 10.845 6.365 1.00 84.81 161 TRP A O 1
ATOM 1270 N N . TRP A 1 162 ? -7.488 10.894 7.274 1.00 82.56 162 TRP A N 1
ATOM 1271 C CA . TRP A 1 162 ? -8.136 11.611 6.177 1.00 82.56 162 TRP A CA 1
ATOM 1272 C C . TRP A 1 162 ? -7.659 13.060 6.098 1.00 82.56 162 TRP A C 1
ATOM 1274 O O . TRP A 1 162 ? -7.325 13.537 5.012 1.00 82.56 162 TRP A O 1
ATOM 1284 N N . LYS A 1 163 ? -7.547 13.746 7.244 1.00 81.12 163 LYS A N 1
ATOM 1285 C CA . LYS A 1 163 ? -6.937 15.085 7.315 1.00 81.12 163 LYS A CA 1
ATOM 1286 C C . LYS A 1 163 ? -5.511 15.051 6.781 1.00 81.12 163 LYS A C 1
ATOM 1288 O O . LYS A 1 163 ? -5.159 15.848 5.914 1.00 81.12 163 LYS A O 1
ATOM 1293 N N . ASP A 1 164 ? -4.720 14.091 7.247 1.00 79.00 164 ASP A N 1
ATOM 1294 C CA . ASP A 1 164 ? -3.343 13.885 6.805 1.00 79.00 164 ASP A CA 1
ATOM 1295 C C . ASP A 1 164 ? -3.233 13.618 5.299 1.00 79.00 164 ASP A C 1
ATOM 1297 O O . ASP A 1 164 ? -2.320 14.112 4.635 1.00 79.00 164 ASP A O 1
ATOM 1301 N N . TYR A 1 165 ? -4.161 12.834 4.750 1.00 75.69 165 TYR A N 1
ATOM 1302 C CA . TYR A 1 165 ? -4.250 12.539 3.326 1.00 75.69 165 TYR A CA 1
ATOM 1303 C C . TYR A 1 165 ? -4.590 13.782 2.498 1.00 75.69 165 TYR A C 1
ATOM 1305 O O . TYR A 1 165 ? -3.884 14.057 1.528 1.00 75.69 165 TYR A O 1
ATOM 1313 N N . ILE A 1 166 ? -5.613 14.553 2.889 1.00 71.94 166 ILE A N 1
ATOM 1314 C CA . ILE A 1 166 ? -5.993 15.797 2.201 1.00 71.94 166 ILE A CA 1
ATOM 1315 C C . ILE A 1 166 ? -4.833 16.795 2.220 1.00 71.94 166 ILE A C 1
ATOM 1317 O O . ILE A 1 166 ? -4.471 17.322 1.169 1.00 71.94 166 ILE A O 1
ATOM 1321 N N . MET A 1 167 ? -4.211 17.014 3.383 1.00 67.94 167 MET A N 1
ATOM 1322 C CA . MET A 1 167 ? -3.109 17.975 3.532 1.00 67.94 167 MET A CA 1
ATOM 1323 C C . MET A 1 167 ? -1.888 17.635 2.670 1.00 67.94 167 MET A C 1
ATOM 1325 O O . MET A 1 167 ? -1.130 18.525 2.308 1.00 67.94 167 MET A O 1
ATOM 1329 N N . LYS A 1 168 ? -1.678 16.358 2.327 1.00 69.81 168 LYS A N 1
ATOM 1330 C CA . LYS A 1 168 ? -0.578 15.920 1.450 1.00 69.81 168 LYS A CA 1
ATOM 1331 C C . LYS A 1 168 ? -0.880 16.092 -0.046 1.00 69.81 168 LYS A C 1
ATOM 1333 O O . LYS A 1 168 ? 0.007 15.834 -0.858 1.00 69.81 168 LYS A O 1
ATOM 1338 N N . GLN A 1 169 ? -2.104 16.472 -0.422 1.00 59.19 169 GLN A N 1
ATOM 1339 C CA . GLN A 1 169 ? -2.505 16.698 -1.821 1.00 59.19 169 GLN A CA 1
ATOM 1340 C C . GLN A 1 169 ? -2.630 18.171 -2.214 1.00 59.19 169 GLN A C 1
ATOM 1342 O O . GLN A 1 169 ? -2.681 18.466 -3.409 1.00 59.19 169 GLN A O 1
ATOM 1347 N N . THR A 1 170 ? -2.694 19.062 -1.229 1.00 47.72 170 THR A N 1
ATOM 1348 C CA . THR A 1 170 ? -2.665 20.524 -1.378 1.00 47.72 170 THR A CA 1
ATOM 1349 C C . THR A 1 170 ? -1.244 21.055 -1.324 1.00 47.72 170 THR A C 1
ATOM 1351 O O . THR A 1 170 ? -0.915 21.923 -2.160 1.00 47.72 170 THR A O 1
#

Radius of gyration: 20.48 Å; chains: 1; bounding box: 48×58×48 Å